Protein AF-H9FFD6-F1 (afdb_monomer)

Organism: Macaca mulatta (NCBI:txid9544)

pLDDT: mean 85.92, std 13.51, range [50.41, 98.0]

Radius of gyration: 13.66 Å; Cα contacts (8 Å, |Δi|>4): 46; chains: 1; bounding box: 31×23×32 Å

Structure (mmCIF, N/CA/C/O backbone):
data_AF-H9FFD6-F1
#
_entry.id   AF-H9FFD6-F1
#
loop_
_atom_site.group_PDB
_atom_site.id
_atom_site.type_symbol
_atom_site.label_atom_id
_atom_site.label_alt_id
_atom_site.label_comp_id
_atom_site.label_asym_id
_atom_site.label_entity_id
_atom_site.label_seq_id
_atom_site.pdbx_PDB_ins_code
_atom_site.Cartn_x
_atom_site.Cartn_y
_atom_site.Cartn_z
_atom_site.occupancy
_atom_site.B_iso_or_equiv
_atom_site.auth_seq_id
_atom_site.auth_comp_id
_atom_site.auth_asym_id
_atom_site.auth_atom_id
_atom_site.pdbx_PDB_model_num
ATOM 1 N N . VAL A 1 1 ? -18.215 -1.895 -9.115 1.00 56.78 1 VAL A N 1
ATOM 2 C CA . VAL A 1 1 ? -17.599 -3.222 -9.353 1.00 56.78 1 VAL A CA 1
ATOM 3 C C . VAL A 1 1 ? -16.794 -3.213 -10.644 1.00 56.78 1 VAL A C 1
ATOM 5 O O . VAL A 1 1 ? -15.620 -3.534 -10.576 1.00 56.78 1 VAL A O 1
ATOM 8 N N . GLU A 1 2 ? -17.348 -2.738 -11.766 1.00 54.19 2 GLU A N 1
ATOM 9 C CA . GLU A 1 2 ? -16.615 -2.625 -13.044 1.00 54.19 2 GLU A CA 1
ATOM 10 C C . GLU A 1 2 ? -15.337 -1.789 -12.951 1.00 54.19 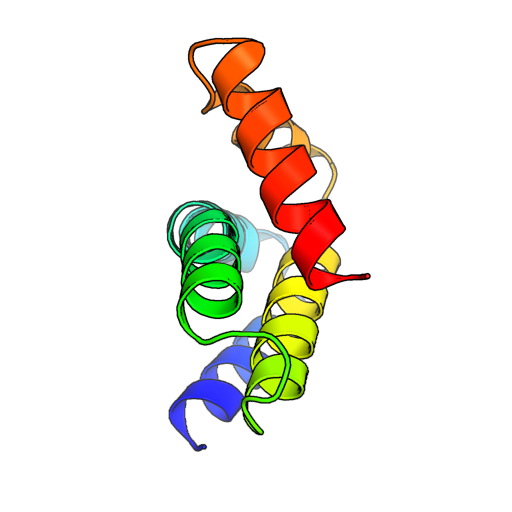2 GLU A C 1
ATOM 12 O O . GLU A 1 2 ? -14.286 -2.280 -13.326 1.00 54.19 2 GLU A O 1
ATOM 17 N N . LEU A 1 3 ? -15.382 -0.597 -12.343 1.00 52.09 3 LEU A N 1
ATOM 18 C CA . LEU A 1 3 ? -14.189 0.249 -12.207 1.00 52.09 3 LEU A CA 1
ATOM 19 C C . LEU A 1 3 ? -13.051 -0.443 -11.434 1.00 52.09 3 LEU A C 1
ATOM 21 O O . LEU A 1 3 ? -11.894 -0.339 -11.817 1.00 52.09 3 LEU A O 1
ATOM 25 N N . LEU A 1 4 ? -13.380 -1.182 -10.368 1.00 50.41 4 LEU A N 1
ATOM 26 C CA . LEU A 1 4 ? -12.391 -1.906 -9.565 1.00 50.41 4 LEU A CA 1
ATOM 27 C C . LEU A 1 4 ? -11.828 -3.115 -10.329 1.00 50.41 4 LEU A C 1
ATOM 29 O O . LEU A 1 4 ? -10.633 -3.365 -10.248 1.00 50.41 4 LEU A O 1
ATOM 33 N N . ASN A 1 5 ? -12.658 -3.823 -11.103 1.00 55.38 5 ASN A N 1
ATOM 34 C CA . ASN A 1 5 ? -12.202 -4.908 -11.978 1.00 55.38 5 ASN A CA 1
ATOM 35 C C . ASN A 1 5 ? -11.312 -4.391 -13.109 1.00 55.38 5 ASN A C 1
ATOM 37 O O . ASN A 1 5 ? -10.261 -4.968 -13.348 1.00 55.38 5 ASN A O 1
ATOM 41 N N . SER A 1 6 ? -11.680 -3.280 -13.749 1.00 62.62 6 SER A N 1
ATOM 42 C CA . SER A 1 6 ? -10.856 -2.646 -14.781 1.00 62.62 6 SER A CA 1
ATOM 43 C C . SER A 1 6 ? -9.519 -2.162 -14.219 1.00 62.62 6 SER A C 1
ATOM 45 O O . SER A 1 6 ? -8.496 -2.291 -14.881 1.00 62.62 6 SER A O 1
ATOM 47 N N . ILE A 1 7 ? -9.504 -1.661 -12.978 1.00 65.75 7 ILE A N 1
ATOM 48 C CA . ILE A 1 7 ? -8.263 -1.330 -12.272 1.00 65.75 7 ILE A CA 1
ATOM 49 C C . ILE A 1 7 ? -7.444 -2.609 -12.033 1.00 65.75 7 ILE A C 1
ATOM 51 O O . ILE A 1 7 ? -6.298 -2.662 -12.454 1.00 65.75 7 ILE A O 1
ATOM 55 N N . LEU A 1 8 ? -8.016 -3.667 -11.448 1.00 66.31 8 LEU A N 1
ATOM 56 C CA . LEU A 1 8 ? -7.307 -4.932 -11.182 1.00 66.31 8 LEU A CA 1
ATOM 57 C C . LEU A 1 8 ? -6.768 -5.621 -12.450 1.00 66.31 8 LEU A C 1
ATOM 59 O O . LEU A 1 8 ? -5.707 -6.238 -12.404 1.00 66.31 8 LEU A O 1
ATOM 63 N N . GLU A 1 9 ? -7.464 -5.497 -13.578 1.00 70.94 9 GLU A N 1
ATOM 64 C CA . GLU A 1 9 ? -7.066 -6.081 -14.860 1.00 70.94 9 GLU A CA 1
ATOM 65 C C . GLU A 1 9 ? -5.862 -5.343 -15.470 1.00 70.94 9 GLU A C 1
ATOM 67 O O . GLU A 1 9 ? -4.880 -5.981 -15.853 1.00 70.94 9 GLU A O 1
ATOM 72 N N . VAL A 1 10 ? -5.863 -4.004 -15.448 1.00 64.56 10 VAL A N 1
ATOM 73 C CA . VAL A 1 10 ? -4.717 -3.171 -15.870 1.00 64.56 10 VAL A CA 1
ATOM 74 C C . VAL A 1 10 ? -3.494 -3.415 -14.986 1.00 64.56 10 VAL A C 1
ATOM 76 O O . VAL A 1 10 ? -2.371 -3.517 -15.475 1.00 64.56 10 VAL A O 1
ATOM 79 N N . LEU A 1 11 ? -3.726 -3.571 -13.686 1.00 55.84 11 LEU A N 1
ATOM 80 C CA . LEU A 1 11 ? -2.715 -3.884 -12.682 1.00 55.84 11 LEU A CA 1
ATOM 81 C C . LEU A 1 11 ? -2.099 -5.295 -12.849 1.00 55.84 11 LEU A C 1
ATOM 83 O O . LEU A 1 11 ? -1.004 -5.568 -12.362 1.00 55.84 11 LEU A O 1
ATOM 87 N N . SER A 1 12 ? -2.780 -6.205 -13.553 1.00 70.19 12 SER A N 1
ATOM 88 C CA . SER A 1 12 ? -2.295 -7.571 -13.800 1.00 70.19 12 SER A CA 1
ATOM 89 C C . SER A 1 12 ? -1.404 -7.711 -15.046 1.00 70.19 12 SER A C 1
ATOM 91 O O . SER A 1 12 ? -0.777 -8.755 -15.239 1.00 70.19 12 SER A O 1
ATOM 93 N N . TYR A 1 13 ? -1.326 -6.678 -15.895 1.00 65.56 13 TYR A N 1
ATOM 94 C CA . TYR A 1 13 ? -0.643 -6.746 -17.189 1.00 65.56 13 TYR A CA 1
ATOM 95 C C . TYR A 1 13 ? 0.872 -6.488 -17.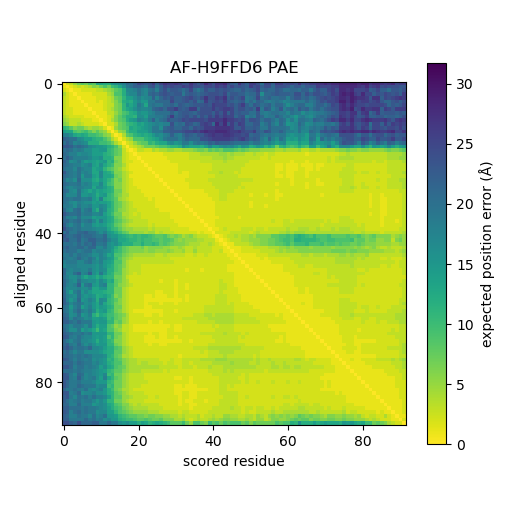061 1.00 65.56 13 TYR A C 1
ATOM 97 O O . TYR A 1 13 ? 1.316 -5.396 -16.703 1.00 65.56 13 TYR A O 1
ATOM 105 N N . GLN A 1 14 ? 1.685 -7.505 -17.365 1.00 55.56 14 GLN A N 1
ATOM 106 C CA . GLN A 1 14 ? 3.148 -7.492 -17.218 1.00 55.56 14 GLN A CA 1
ATOM 107 C C . GLN A 1 14 ? 3.872 -6.912 -18.446 1.00 55.56 14 GLN A C 1
ATOM 109 O O . GLN A 1 14 ? 4.579 -7.626 -19.154 1.00 55.56 14 GLN A O 1
ATOM 114 N N . ASP A 1 15 ? 3.759 -5.603 -18.662 1.00 57.41 15 ASP A N 1
ATOM 115 C CA . ASP A 1 15 ? 4.802 -4.855 -19.376 1.00 57.41 15 ASP A CA 1
ATOM 116 C C . ASP A 1 15 ? 5.362 -3.769 -18.449 1.00 57.41 15 ASP A C 1
ATOM 118 O O . ASP A 1 15 ? 4.857 -2.650 -18.353 1.00 57.41 15 ASP A O 1
ATOM 122 N N . VAL A 1 16 ? 6.379 -4.171 -17.684 1.00 56.16 16 VAL A N 1
ATOM 123 C CA . VAL A 1 16 ? 6.896 -3.472 -16.495 1.00 56.16 16 VAL A CA 1
ATOM 124 C C . VAL A 1 16 ? 7.379 -2.050 -16.815 1.00 56.16 16 VAL A C 1
ATOM 126 O O . VAL A 1 16 ? 7.310 -1.170 -15.959 1.00 56.16 16 VAL A O 1
ATOM 129 N N . ALA A 1 17 ? 7.821 -1.791 -18.051 1.00 61.44 17 ALA A N 1
ATOM 130 C CA . ALA A 1 17 ? 8.249 -0.459 -18.479 1.00 61.44 17 ALA A CA 1
ATOM 131 C C . ALA A 1 17 ? 7.068 0.501 -18.710 1.00 61.44 17 ALA A C 1
ATOM 133 O O . ALA A 1 17 ? 7.167 1.681 -18.376 1.00 61.44 17 ALA A O 1
ATOM 134 N N . PHE A 1 18 ? 5.943 0.012 -19.243 1.00 68.12 18 PHE A N 1
ATOM 135 C CA . PHE A 1 18 ? 4.758 0.840 -19.498 1.00 68.12 18 PHE A CA 1
ATOM 136 C C . PHE A 1 18 ? 3.891 1.032 -18.253 1.00 68.12 18 PHE A C 1
ATOM 138 O O . PHE A 1 18 ? 3.171 2.027 -18.155 1.00 68.12 18 PHE A O 1
ATOM 145 N N . THR A 1 19 ? 3.946 0.108 -17.292 1.00 82.38 19 THR A N 1
ATOM 146 C CA . THR A 1 19 ? 3.131 0.195 -16.074 1.00 82.38 19 THR A CA 1
ATOM 147 C C . THR A 1 19 ? 3.819 0.924 -14.926 1.00 82.38 19 THR A C 1
ATOM 149 O O . THR A 1 19 ? 3.109 1.410 -14.052 1.00 82.38 19 THR A O 1
ATOM 152 N N . TYR A 1 20 ? 5.147 1.103 -14.946 1.00 87.75 20 TYR A N 1
ATOM 153 C CA . TYR A 1 20 ? 5.888 1.810 -13.889 1.00 87.75 20 TYR A CA 1
ATOM 154 C C . TYR A 1 20 ? 5.279 3.187 -13.555 1.00 87.75 20 TYR A C 1
ATOM 156 O O . TYR A 1 20 ? 4.908 3.455 -12.415 1.00 87.75 20 TYR A O 1
ATOM 164 N N . HIS A 1 21 ? 5.094 4.065 -14.549 1.00 87.69 21 HIS A N 1
ATOM 165 C CA . HIS A 1 21 ? 4.536 5.402 -14.294 1.00 87.69 21 HIS A CA 1
ATOM 166 C C . HIS A 1 21 ? 3.091 5.360 -13.791 1.00 87.69 21 HIS A C 1
ATOM 168 O O . HIS A 1 21 ? 2.737 6.127 -12.898 1.00 87.69 21 HIS A O 1
ATOM 174 N N . HIS A 1 22 ? 2.279 4.437 -14.306 1.00 88.62 22 HIS A N 1
ATOM 175 C CA . HIS A 1 22 ? 0.907 4.264 -13.838 1.00 88.62 22 HIS A CA 1
ATOM 176 C C . HIS A 1 22 ? 0.864 3.765 -12.390 1.00 88.62 22 HIS A C 1
ATOM 178 O O . HIS A 1 22 ? 0.117 4.307 -11.581 1.00 88.62 22 HIS A O 1
ATOM 184 N N . ILE A 1 23 ? 1.693 2.780 -12.031 1.00 90.62 23 ILE A N 1
ATOM 185 C CA . ILE A 1 23 ? 1.807 2.277 -10.656 1.00 90.62 23 ILE A CA 1
ATOM 186 C C . ILE A 1 23 ? 2.250 3.409 -9.729 1.00 90.62 23 ILE A C 1
ATOM 188 O O . ILE A 1 23 ? 1.647 3.590 -8.672 1.00 90.62 23 ILE A O 1
ATOM 192 N N . GLN A 1 24 ? 3.240 4.208 -10.145 1.00 93.38 24 GLN A N 1
ATOM 193 C CA . GL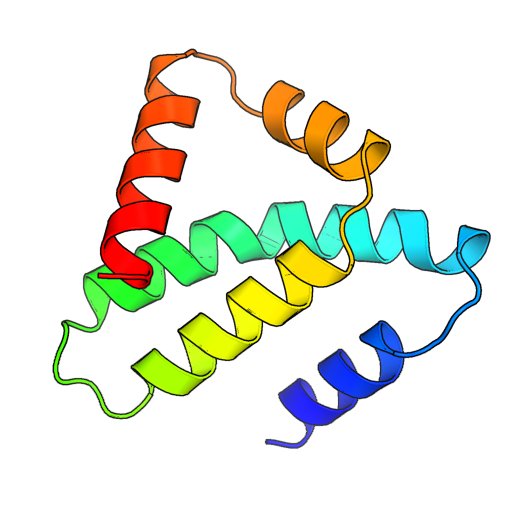N A 1 24 ? 3.706 5.370 -9.392 1.00 93.38 24 GLN A CA 1
ATOM 194 C C . GLN A 1 24 ? 2.582 6.387 -9.137 1.00 93.38 24 GLN A C 1
ATOM 196 O O . GLN A 1 24 ? 2.406 6.838 -8.006 1.00 93.38 24 GLN A O 1
ATOM 201 N N . GLU A 1 25 ? 1.795 6.731 -10.154 1.00 90.75 25 GLU A N 1
ATOM 202 C CA . GLU A 1 25 ? 0.662 7.649 -10.005 1.00 90.75 25 GLU A CA 1
ATOM 203 C C . GLU A 1 25 ? -0.417 7.074 -9.074 1.00 90.75 25 GLU A C 1
ATOM 205 O O . GLU A 1 25 ? -0.874 7.750 -8.148 1.00 90.75 25 GLU A O 1
ATOM 210 N N . ILE A 1 26 ? -0.769 5.800 -9.261 1.00 90.44 26 ILE A N 1
ATOM 211 C CA . ILE A 1 26 ? -1.772 5.098 -8.456 1.00 90.44 26 ILE A CA 1
ATOM 212 C C . ILE A 1 26 ? -1.360 5.058 -6.984 1.00 90.44 26 ILE A C 1
ATOM 214 O O . ILE A 1 26 ? -2.170 5.398 -6.119 1.00 90.44 26 ILE A O 1
ATOM 218 N N . MET A 1 27 ? -0.114 4.688 -6.673 1.00 94.81 27 MET A N 1
ATOM 219 C CA . MET A 1 27 ? 0.335 4.620 -5.281 1.00 94.81 27 MET A CA 1
ATOM 220 C C . MET A 1 27 ? 0.332 5.997 -4.605 1.00 94.81 27 MET A C 1
ATOM 222 O O . MET A 1 27 ? -0.080 6.104 -3.448 1.00 94.81 27 MET A O 1
ATOM 226 N N . VAL A 1 28 ? 0.712 7.056 -5.335 1.00 92.75 28 VAL A N 1
ATOM 227 C CA . VAL A 1 28 ? 0.761 8.425 -4.808 1.00 92.75 28 VAL A CA 1
ATOM 228 C C . VAL A 1 28 ? -0.630 8.917 -4.444 1.00 92.75 28 VAL A C 1
ATOM 230 O O . VAL A 1 28 ? -0.823 9.486 -3.370 1.00 92.75 28 VAL A O 1
ATOM 233 N N . GLN A 1 29 ? -1.608 8.654 -5.309 1.00 90.62 29 GLN A N 1
ATOM 234 C CA . GLN A 1 29 ? -2.978 9.113 -5.108 1.00 90.62 29 GLN A CA 1
ATOM 235 C C . GLN A 1 29 ? -3.747 8.265 -4.090 1.00 90.62 29 GLN A C 1
ATOM 237 O O . GLN A 1 29 ? -4.563 8.790 -3.326 1.00 90.62 29 GLN A O 1
ATOM 242 N N . LEU A 1 30 ? -3.528 6.946 -4.078 1.00 93.31 30 LEU A N 1
ATOM 243 C CA . LEU A 1 30 ? -4.453 6.031 -3.413 1.00 93.31 30 LEU A CA 1
ATOM 244 C C . LEU A 1 30 ? -3.979 5.503 -2.062 1.00 93.31 30 LEU A C 1
ATOM 246 O O . LEU A 1 30 ? -4.834 5.356 -1.193 1.00 93.31 30 LEU A O 1
ATOM 250 N N . LEU A 1 31 ? -2.683 5.254 -1.825 1.00 94.81 31 LEU A N 1
ATOM 251 C CA . LEU A 1 31 ? -2.246 4.561 -0.597 1.00 94.81 31 LEU A CA 1
ATOM 252 C C . LEU A 1 31 ? -2.721 5.278 0.677 1.00 94.81 31 LEU A C 1
ATOM 254 O O . LEU A 1 31 ? -3.396 4.692 1.526 1.00 94.81 31 LEU A O 1
ATOM 258 N N . ARG A 1 32 ? -2.439 6.581 0.798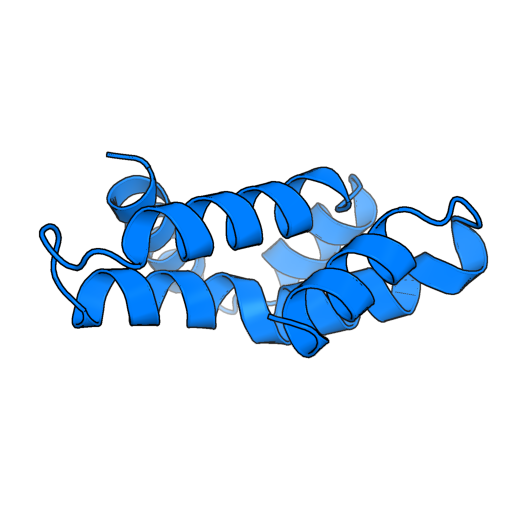 1.00 95.25 32 ARG A N 1
ATOM 259 C CA . ARG A 1 32 ? -2.861 7.353 1.976 1.00 95.25 32 ARG A CA 1
ATOM 260 C C . ARG A 1 32 ? -4.371 7.610 2.010 1.00 95.25 32 ARG A C 1
ATOM 262 O O . ARG A 1 32 ? -4.975 7.637 3.083 1.00 95.25 32 ARG A O 1
ATOM 269 N N . THR A 1 33 ? -4.996 7.755 0.846 1.00 94.31 33 THR A N 1
ATOM 270 C CA . THR A 1 33 ? -6.446 7.959 0.717 1.00 94.31 33 THR A CA 1
ATOM 271 C C . THR A 1 33 ? -7.228 6.737 1.199 1.00 94.31 33 THR A C 1
ATOM 273 O O . THR A 1 33 ? -8.192 6.879 1.953 1.00 94.31 33 THR A O 1
ATOM 276 N N . VAL A 1 34 ? -6.793 5.533 0.823 1.00 92.94 34 VAL A N 1
ATOM 277 C CA . VAL A 1 34 ? -7.394 4.261 1.246 1.00 92.94 34 VAL A CA 1
ATOM 278 C C . VAL A 1 34 ? -7.292 4.104 2.760 1.00 92.94 34 VAL A C 1
ATOM 280 O O . VAL A 1 34 ? -8.311 3.883 3.416 1.00 92.94 34 VAL A O 1
ATOM 283 N N . ASN A 1 35 ? -6.104 4.324 3.325 1.00 93.44 35 ASN A N 1
ATOM 284 C CA . ASN A 1 35 ? -5.876 4.286 4.768 1.00 93.44 35 ASN A CA 1
ATOM 285 C C . ASN A 1 35 ? -6.841 5.191 5.546 1.00 93.44 35 ASN A C 1
ATOM 287 O O . ASN A 1 35 ? -7.557 4.739 6.442 1.00 93.44 35 ASN A O 1
ATOM 291 N N . ARG A 1 36 ? -6.906 6.474 5.176 1.00 93.75 36 ARG A N 1
ATOM 292 C CA . ARG A 1 36 ? -7.773 7.450 5.851 1.00 93.75 36 ARG A CA 1
ATOM 293 C C . ARG A 1 36 ? -9.255 7.132 5.677 1.00 93.75 36 ARG A C 1
ATOM 295 O O . ARG A 1 36 ? -10.035 7.346 6.605 1.00 93.75 36 ARG A O 1
ATOM 302 N N . THR A 1 37 ? -9.640 6.587 4.524 1.00 92.19 37 THR A N 1
ATOM 303 C CA . THR A 1 37 ? -11.020 6.165 4.254 1.00 92.19 37 THR A CA 1
ATOM 304 C C . THR A 1 37 ? -11.434 5.027 5.185 1.00 92.19 37 THR A C 1
ATOM 306 O O . THR A 1 37 ? -12.475 5.127 5.829 1.00 92.19 37 THR A O 1
ATOM 309 N N . VAL A 1 38 ? -10.598 3.995 5.335 1.00 90.88 38 VAL A N 1
ATOM 310 C CA . VAL A 1 38 ? -10.852 2.866 6.250 1.00 90.88 38 VAL A CA 1
ATOM 311 C C . VAL A 1 38 ? -10.952 3.333 7.702 1.00 90.88 38 VAL A C 1
ATOM 313 O O . VAL A 1 38 ? -11.884 2.949 8.407 1.00 90.88 38 VAL A O 1
ATOM 316 N N . ILE A 1 39 ? -10.039 4.207 8.139 1.00 91.38 39 ILE A N 1
ATOM 317 C CA . ILE A 1 39 ? -10.066 4.786 9.491 1.00 91.38 39 ILE A CA 1
ATOM 318 C C . ILE A 1 39 ? -11.371 5.557 9.731 1.00 91.38 39 ILE A C 1
ATOM 320 O O . ILE A 1 39 ? -11.9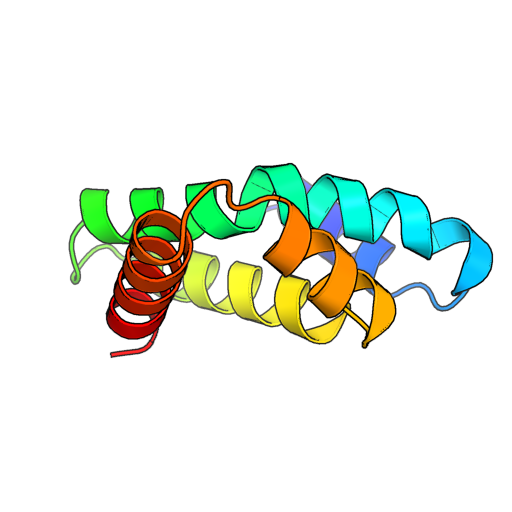75 5.425 10.793 1.00 91.38 39 ILE A O 1
ATOM 324 N N . THR A 1 40 ? -11.826 6.325 8.738 1.00 91.50 40 THR A N 1
ATOM 325 C CA . THR A 1 40 ? -13.047 7.139 8.841 1.00 91.50 40 THR A CA 1
ATOM 326 C C . THR A 1 40 ? -14.322 6.295 8.816 1.00 91.50 40 THR A C 1
ATOM 328 O O . THR A 1 40 ? -15.268 6.604 9.535 1.00 91.50 40 THR A O 1
ATOM 331 N N . MET A 1 41 ? -14.367 5.229 8.009 1.00 89.69 41 MET A N 1
ATOM 332 C CA . MET A 1 41 ? -15.541 4.352 7.892 1.00 89.69 41 MET A CA 1
ATOM 333 C C . MET A 1 41 ? -15.856 3.584 9.184 1.00 89.69 41 MET A C 1
ATOM 335 O O . MET A 1 41 ? -17.015 3.247 9.416 1.00 89.69 41 MET A O 1
ATOM 339 N N . GLY A 1 42 ? -14.853 3.331 10.031 1.00 83.38 42 GLY A N 1
ATOM 340 C CA . GLY A 1 42 ? -15.009 2.558 11.263 1.00 83.38 42 GLY A CA 1
ATOM 341 C C . GLY A 1 42 ? -15.044 1.044 11.018 1.00 83.38 42 GLY A C 1
ATOM 342 O O . GLY A 1 42 ? -15.498 0.573 9.980 1.00 83.38 42 GLY A O 1
ATOM 343 N N . ARG A 1 43 ? -14.542 0.272 11.992 1.00 80.50 43 ARG A N 1
ATOM 344 C CA . ARG A 1 43 ? -14.108 -1.134 11.830 1.00 80.50 43 ARG A CA 1
ATOM 345 C C . ARG A 1 43 ? -15.183 -2.143 11.419 1.00 80.50 43 ARG A C 1
ATOM 347 O O . ARG A 1 43 ? -14.842 -3.172 10.848 1.00 80.50 43 ARG A O 1
ATOM 354 N N . ASP A 1 44 ? -16.450 -1.843 11.667 1.00 85.50 44 ASP A N 1
ATOM 355 C CA . ASP A 1 44 ? -17.558 -2.759 11.375 1.00 85.50 44 ASP A CA 1
ATOM 356 C C . ASP A 1 44 ? -18.164 -2.535 9.979 1.00 85.50 44 ASP A C 1
ATOM 358 O O . ASP A 1 44 ? -19.125 -3.201 9.587 1.00 85.50 44 ASP A O 1
ATOM 362 N N . HIS A 1 45 ? -17.618 -1.590 9.206 1.00 91.25 45 HIS A N 1
ATOM 363 C CA . HIS A 1 45 ? -18.126 -1.291 7.878 1.00 91.25 45 HIS A CA 1
ATOM 364 C C . HIS A 1 45 ? -17.836 -2.443 6.904 1.00 91.25 45 HIS A C 1
ATOM 366 O O . HIS A 1 45 ? -16.688 -2.828 6.675 1.00 91.25 45 HIS A O 1
ATOM 372 N N . THR A 1 46 ? -18.881 -2.950 6.247 1.00 90.50 46 THR A N 1
ATOM 373 C CA . THR A 1 46 ? -18.833 -4.151 5.387 1.00 90.50 46 THR A CA 1
ATOM 374 C C . THR A 1 46 ? -17.870 -4.051 4.201 1.00 90.50 46 THR A C 1
ATOM 376 O O . THR A 1 46 ? -17.489 -5.066 3.626 1.00 90.50 46 THR A O 1
ATOM 379 N N . LEU A 1 47 ? -17.467 -2.834 3.827 1.00 89.19 47 LEU A N 1
ATOM 380 C CA . LEU A 1 47 ? -16.537 -2.580 2.724 1.00 89.19 47 LEU A CA 1
ATOM 381 C C . LEU A 1 47 ? -15.056 -2.600 3.123 1.00 89.19 47 LEU A C 1
ATOM 383 O O . LEU A 1 47 ? -14.219 -2.528 2.227 1.00 89.19 47 LEU A O 1
ATOM 387 N N . ILE A 1 48 ? -14.704 -2.699 4.411 1.00 89.75 48 ILE A N 1
ATOM 388 C CA . ILE A 1 48 ? -13.297 -2.632 4.847 1.00 89.75 48 ILE A CA 1
ATOM 389 C C . ILE A 1 48 ? -12.438 -3.684 4.153 1.00 89.75 48 ILE A C 1
ATOM 391 O O . ILE A 1 48 ? -11.362 -3.359 3.659 1.00 89.75 48 ILE A O 1
ATOM 395 N N . SER A 1 49 ? -12.931 -4.917 4.038 1.00 89.00 49 SER A N 1
ATOM 396 C CA . SER A 1 49 ? -12.206 -5.998 3.367 1.00 89.00 49 SER A CA 1
ATOM 397 C C . SER A 1 49 ? -11.869 -5.670 1.907 1.00 89.00 49 SER A C 1
ATOM 399 O O . SER A 1 49 ? -10.794 -6.034 1.434 1.00 89.00 49 SER A O 1
ATOM 401 N N . HIS A 1 50 ? -12.728 -4.925 1.202 1.00 90.12 50 HIS A N 1
ATOM 402 C CA . HIS A 1 50 ? -12.450 -4.469 -0.162 1.00 90.12 50 HIS A CA 1
ATOM 403 C C . HIS A 1 50 ? -11.334 -3.419 -0.207 1.00 90.12 50 HIS A C 1
ATOM 405 O O . HIS A 1 50 ? -10.503 -3.452 -1.112 1.00 90.12 50 HIS A O 1
ATOM 411 N N . PHE A 1 51 ? -11.281 -2.503 0.764 1.00 90.94 51 PHE A N 1
ATOM 412 C CA . PHE A 1 51 ? -10.205 -1.511 0.851 1.00 90.94 51 PHE A CA 1
ATOM 413 C C . PHE A 1 51 ? -8.869 -2.141 1.244 1.00 90.94 51 PHE A C 1
ATOM 415 O O . PHE A 1 51 ? -7.846 -1.779 0.669 1.00 90.94 51 PHE A O 1
ATOM 422 N N . VAL A 1 52 ? -8.884 -3.120 2.153 1.00 90.38 52 VAL A N 1
ATOM 423 C CA . VAL A 1 52 ? -7.695 -3.912 2.498 1.00 90.38 52 VAL A CA 1
ATOM 424 C C . VAL A 1 52 ? -7.169 -4.6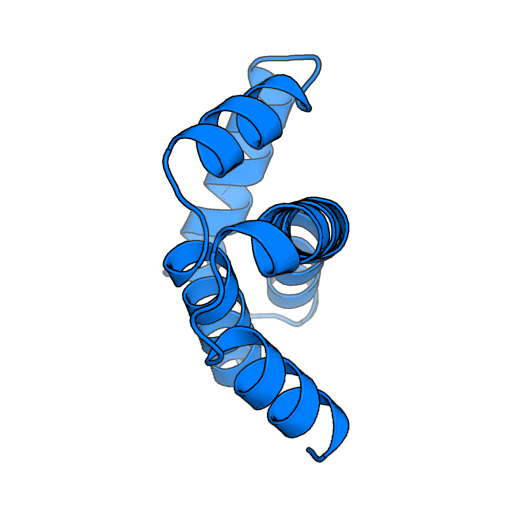29 1.254 1.00 90.38 52 VAL A C 1
ATOM 426 O O . VAL A 1 52 ? -5.999 -4.480 0.916 1.00 90.38 52 VAL A O 1
ATOM 429 N N . ALA A 1 53 ? -8.039 -5.322 0.509 1.00 89.56 53 ALA A N 1
ATOM 430 C CA . ALA A 1 53 ? -7.658 -5.985 -0.738 1.00 89.56 53 ALA A CA 1
ATOM 431 C C . ALA A 1 53 ? -7.106 -4.999 -1.784 1.00 89.56 53 ALA A C 1
ATOM 433 O O . ALA A 1 53 ? -6.113 -5.298 -2.444 1.00 89.56 53 ALA A O 1
ATOM 434 N N . CYS A 1 54 ? -7.709 -3.811 -1.903 1.00 90.44 54 CYS A N 1
ATOM 435 C CA . CYS A 1 54 ? -7.230 -2.746 -2.783 1.00 90.44 54 CYS A CA 1
ATOM 436 C C . CYS A 1 54 ? -5.820 -2.279 -2.393 1.00 90.44 54 CYS A C 1
ATOM 438 O O . CYS A 1 54 ? -4.931 -2.242 -3.242 1.00 90.44 54 CYS A O 1
ATOM 440 N N . MET A 1 55 ? -5.580 -1.998 -1.107 1.00 92.88 55 MET A N 1
ATOM 441 C CA . MET A 1 55 ? -4.248 -1.618 -0.637 1.00 92.88 55 MET A CA 1
ATOM 442 C C . MET A 1 55 ? -3.228 -2.726 -0.902 1.00 92.88 55 MET A C 1
ATOM 444 O O . MET A 1 55 ? -2.149 -2.453 -1.423 1.00 92.88 55 MET A O 1
ATOM 448 N N . THR A 1 56 ? -3.567 -3.977 -0.579 1.00 91.31 56 THR A N 1
ATOM 449 C CA . THR A 1 56 ? -2.694 -5.126 -0.838 1.00 91.31 56 THR A CA 1
ATOM 450 C C . THR A 1 56 ? -2.359 -5.243 -2.323 1.00 91.31 56 THR A C 1
ATOM 452 O O . THR A 1 56 ? -1.201 -5.474 -2.659 1.00 91.31 56 THR A O 1
ATOM 455 N N . ALA A 1 57 ? -3.327 -5.029 -3.217 1.00 89.88 57 ALA A N 1
ATOM 456 C CA . ALA A 1 57 ? -3.097 -5.065 -4.658 1.00 89.88 57 ALA A CA 1
ATOM 457 C C . ALA A 1 57 ? -2.150 -3.950 -5.134 1.00 89.88 57 ALA A C 1
ATOM 459 O O . ALA A 1 57 ? -1.287 -4.217 -5.971 1.00 89.88 57 ALA A O 1
ATOM 460 N N . ILE A 1 58 ? -2.272 -2.729 -4.599 1.00 90.50 58 ILE A N 1
ATOM 461 C CA . ILE A 1 58 ? -1.362 -1.616 -4.923 1.00 90.50 58 ILE A CA 1
ATOM 462 C C . ILE A 1 58 ? 0.056 -1.945 -4.443 1.00 90.50 58 ILE A C 1
ATOM 464 O O . ILE A 1 58 ? 0.998 -1.901 -5.231 1.00 90.50 58 ILE A O 1
ATOM 468 N N . LEU A 1 59 ? 0.202 -2.343 -3.176 1.00 93.56 59 LEU A N 1
ATOM 469 C CA . LEU A 1 59 ? 1.500 -2.680 -2.583 1.00 93.56 59 LEU A CA 1
ATOM 470 C C . LEU A 1 59 ? 2.187 -3.843 -3.318 1.00 93.56 59 LEU A C 1
ATOM 472 O O . LEU A 1 59 ? 3.397 -3.809 -3.522 1.00 93.56 59 LEU A O 1
ATOM 476 N N . ASN A 1 60 ? 1.428 -4.844 -3.772 1.00 93.81 60 ASN A N 1
ATOM 477 C CA . ASN A 1 60 ? 1.971 -6.003 -4.488 1.00 93.81 60 ASN A CA 1
ATOM 478 C C . ASN A 1 60 ? 2.536 -5.667 -5.881 1.00 93.81 60 ASN A C 1
ATOM 480 O O . ASN A 1 60 ? 3.302 -6.448 -6.436 1.00 93.81 60 ASN A O 1
ATOM 484 N N . GLN A 1 61 ? 2.156 -4.530 -6.461 1.00 90.62 61 GLN A N 1
ATOM 485 C CA . GLN A 1 61 ? 2.679 -4.081 -7.755 1.00 90.62 61 GLN A CA 1
ATOM 486 C C . GLN A 1 61 ? 3.826 -3.088 -7.636 1.00 90.62 61 GLN A C 1
ATOM 488 O O . GLN A 1 61 ? 4.535 -2.830 -8.609 1.00 90.62 61 GLN A O 1
ATOM 493 N N . MET A 1 62 ? 4.018 -2.517 -6.451 1.00 94.25 62 MET A 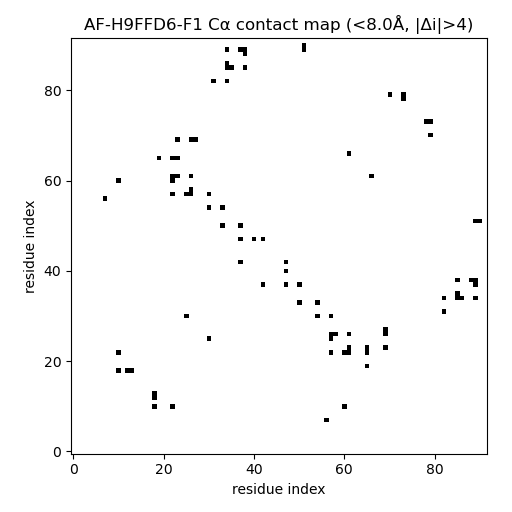N 1
ATOM 494 C CA . MET A 1 62 ? 5.164 -1.668 -6.192 1.00 94.25 62 MET A CA 1
ATOM 495 C C . MET A 1 62 ? 6.436 -2.516 -6.172 1.00 94.25 62 MET A C 1
ATOM 497 O O . MET A 1 62 ? 6.499 -3.576 -5.556 1.00 94.25 62 MET A O 1
ATOM 501 N N . GLY A 1 63 ? 7.462 -2.012 -6.849 1.00 94.25 63 GLY A N 1
ATOM 502 C CA . GLY A 1 63 ? 8.816 -2.553 -6.805 1.00 94.25 63 GLY A CA 1
ATOM 503 C C . GLY A 1 63 ? 9.702 -1.622 -5.988 1.00 94.25 63 GLY A C 1
ATOM 504 O O . GLY A 1 63 ? 9.263 -0.536 -5.605 1.00 94.25 63 GLY A O 1
ATOM 505 N N . ASP A 1 64 ? 10.955 -2.003 -5.761 1.00 95.50 64 ASP A N 1
ATOM 506 C CA . ASP A 1 64 ? 11.875 -1.257 -4.889 1.00 95.50 64 ASP A CA 1
ATOM 507 C C . ASP A 1 64 ? 11.975 0.231 -5.254 1.00 95.50 64 ASP A C 1
ATOM 509 O O . ASP A 1 64 ? 11.896 1.089 -4.382 1.00 95.50 64 ASP A O 1
ATOM 513 N N . GLN A 1 65 ? 12.038 0.551 -6.550 1.00 95.56 65 GLN A N 1
ATOM 514 C CA . GLN A 1 65 ? 12.072 1.937 -7.032 1.00 95.56 65 GLN A CA 1
ATOM 515 C C . GLN A 1 65 ? 10.796 2.724 -6.698 1.00 95.56 65 GLN A C 1
ATOM 517 O O . GLN A 1 65 ? 10.881 3.897 -6.339 1.00 95.56 65 GLN A O 1
ATOM 522 N N . HIS A 1 66 ? 9.625 2.082 -6.752 1.00 96.56 66 HIS A N 1
ATOM 523 C CA . HIS A 1 66 ? 8.363 2.694 -6.336 1.00 96.56 66 HIS A CA 1
ATOM 524 C C . HIS A 1 66 ? 8.358 2.959 -4.826 1.00 96.56 66 HIS A C 1
ATOM 526 O O . HIS A 1 66 ? 7.969 4.041 -4.399 1.00 96.56 66 HIS A O 1
ATOM 532 N N . TYR A 1 67 ? 8.834 2.014 -4.009 1.00 96.44 67 TYR A N 1
ATOM 533 C CA . TYR A 1 67 ? 8.945 2.217 -2.562 1.00 96.44 67 TYR A CA 1
ATOM 534 C C . TYR A 1 67 ? 9.917 3.345 -2.213 1.00 96.44 67 TYR A C 1
ATOM 536 O O . TYR A 1 67 ? 9.562 4.215 -1.418 1.00 96.44 67 TYR A O 1
ATOM 544 N N . SER A 1 68 ? 11.106 3.366 -2.826 1.00 96.94 68 SER A N 1
ATOM 545 C CA . SER A 1 68 ? 12.083 4.443 -2.640 1.00 96.94 68 SER A CA 1
ATOM 546 C C . SER A 1 68 ? 11.482 5.799 -2.996 1.00 96.94 68 SER A C 1
ATOM 548 O O . SER A 1 68 ? 11.476 6.693 -2.154 1.00 96.94 68 SER A O 1
ATOM 550 N N . PHE A 1 69 ? 10.882 5.920 -4.185 1.00 96.75 69 PHE A N 1
ATOM 551 C CA . PHE A 1 69 ? 10.222 7.151 -4.613 1.00 96.75 69 PHE A CA 1
ATOM 552 C C . PHE A 1 69 ? 9.117 7.573 -3.638 1.00 96.75 69 PHE A C 1
ATOM 554 O O . PHE A 1 69 ? 9.046 8.734 -3.250 1.00 96.75 69 PHE A O 1
ATOM 561 N N . TYR A 1 70 ? 8.251 6.644 -3.218 1.00 96.88 70 TYR A N 1
ATOM 562 C CA . TYR A 1 70 ? 7.123 6.976 -2.350 1.00 96.88 70 TYR A CA 1
ATOM 563 C C . TYR A 1 70 ? 7.577 7.463 -0.973 1.00 96.88 70 TYR A C 1
ATOM 565 O O . TYR A 1 70 ? 7.036 8.441 -0.460 1.00 96.88 70 TYR A O 1
ATOM 573 N N . ILE A 1 71 ? 8.599 6.831 -0.391 1.00 96.75 71 ILE A N 1
ATOM 574 C CA . ILE A 1 71 ? 9.183 7.251 0.891 1.00 96.75 71 ILE A CA 1
ATOM 575 C C . ILE A 1 71 ? 9.762 8.669 0.790 1.00 96.75 71 ILE A C 1
ATOM 577 O O . ILE A 1 71 ? 9.594 9.463 1.714 1.00 96.75 71 ILE A O 1
ATOM 581 N N . GLU A 1 72 ? 10.383 9.016 -0.336 1.00 96.75 72 GLU A N 1
ATOM 582 C CA . GLU A 1 72 ? 10.925 10.358 -0.582 1.00 96.75 72 GLU A CA 1
ATOM 583 C C . GLU A 1 72 ? 9.842 11.440 -0.735 1.00 96.75 72 GLU A C 1
ATOM 585 O O . GLU A 1 72 ? 10.147 12.626 -0.618 1.00 96.75 72 GLU A O 1
ATOM 590 N N . THR A 1 73 ? 8.570 11.070 -0.947 1.00 95.94 73 THR A N 1
ATOM 591 C CA . THR A 1 73 ? 7.470 12.053 -1.006 1.00 95.94 73 THR A CA 1
ATOM 592 C C . THR A 1 73 ? 7.089 12.634 0.359 1.00 95.94 73 THR A C 1
ATOM 594 O O . THR A 1 73 ? 6.457 13.691 0.411 1.00 95.94 73 THR A O 1
ATOM 597 N N . PHE A 1 74 ? 7.467 11.981 1.462 1.00 97.19 74 PHE A N 1
ATOM 598 C CA . PHE A 1 74 ? 7.199 12.472 2.814 1.00 97.19 74 PHE A CA 1
ATOM 599 C C . PHE A 1 74 ? 8.230 13.534 3.203 1.00 97.19 74 PHE A C 1
ATOM 601 O O . PHE A 1 74 ? 9.434 13.283 3.189 1.00 97.19 74 PHE A O 1
ATOM 608 N N . GLN A 1 75 ? 7.770 14.724 3.595 1.00 96.62 75 GLN A N 1
ATOM 609 C CA . GLN A 1 75 ? 8.666 15.846 3.902 1.00 96.62 75 GLN A CA 1
ATOM 610 C C . GLN A 1 75 ? 9.346 15.681 5.260 1.00 96.62 75 GLN A C 1
ATOM 612 O O . GLN A 1 75 ? 10.421 16.232 5.503 1.00 96.62 75 GLN A O 1
ATOM 617 N N . THR A 1 76 ? 8.712 14.933 6.166 1.00 97.81 76 THR A N 1
ATOM 618 C CA . THR A 1 76 ? 9.224 14.689 7.513 1.00 97.81 76 THR A CA 1
ATOM 619 C C . THR A 1 76 ? 9.086 13.224 7.909 1.00 97.81 76 THR A C 1
ATOM 621 O O . THR A 1 76 ? 8.194 12.507 7.453 1.00 97.81 76 THR A O 1
ATOM 624 N N . SER A 1 77 ? 9.935 12.787 8.840 1.00 96.56 77 SER A N 1
ATOM 625 C CA . SER A 1 77 ? 9.826 11.454 9.438 1.00 96.56 77 SER A CA 1
ATOM 626 C C . SER A 1 77 ? 8.497 11.247 10.170 1.00 96.56 77 SER A C 1
ATOM 628 O O . SER A 1 77 ? 7.987 10.131 10.182 1.00 96.56 77 SER A O 1
ATOM 630 N N . SER A 1 78 ? 7.907 12.309 10.733 1.00 98.00 78 SER A N 1
ATOM 631 C CA . SER A 1 78 ? 6.592 12.239 11.379 1.00 98.00 78 SER A CA 1
ATOM 632 C C . SER A 1 78 ? 5.497 11.875 10.380 1.00 98.00 78 SER A C 1
ATOM 634 O O . SER A 1 78 ? 4.695 10.996 10.663 1.00 98.00 78 SER A O 1
ATOM 636 N N . GLU A 1 79 ? 5.486 12.483 9.191 1.00 97.44 79 GLU A N 1
ATOM 63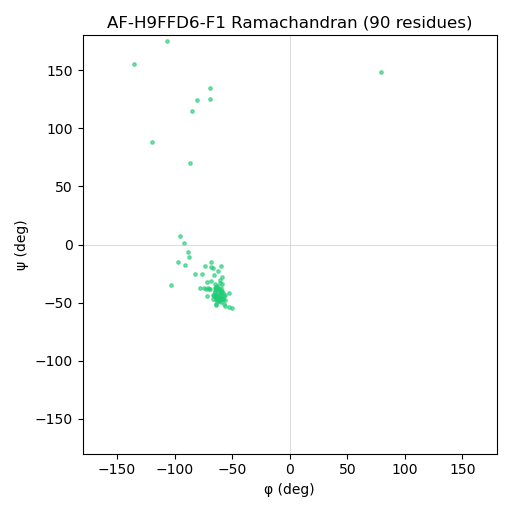7 C CA . GLU A 1 79 ? 4.463 12.193 8.177 1.00 97.44 79 GLU A CA 1
ATOM 638 C C . GLU A 1 79 ? 4.526 10.750 7.671 1.00 97.44 79 GLU A C 1
ATOM 640 O O . GLU A 1 79 ? 3.476 10.151 7.408 1.00 97.44 79 GLU A O 1
ATOM 645 N N . LEU A 1 80 ? 5.744 10.208 7.544 1.00 97.19 80 LEU A N 1
ATOM 646 C CA . LEU A 1 80 ? 5.978 8.809 7.198 1.00 97.19 80 LEU A CA 1
ATOM 647 C C . LEU A 1 80 ? 5.497 7.883 8.319 1.00 97.19 80 LEU A C 1
ATOM 649 O O . LEU A 1 80 ? 4.783 6.919 8.054 1.00 97.19 80 LEU A O 1
ATOM 653 N N . VAL A 1 81 ? 5.849 8.179 9.574 1.00 97.69 81 VAL A N 1
ATOM 654 C CA . VAL A 1 81 ? 5.384 7.405 10.734 1.00 97.69 81 VAL A CA 1
ATOM 655 C C . VAL A 1 81 ? 3.860 7.427 10.825 1.00 97.69 81 VAL A C 1
ATOM 657 O O . VAL A 1 81 ? 3.262 6.371 11.014 1.00 97.69 81 VAL A O 1
ATOM 660 N N . ASP A 1 82 ? 3.221 8.577 10.615 1.00 97.12 82 ASP A N 1
ATOM 661 C CA . ASP A 1 82 ? 1.762 8.690 10.605 1.00 97.12 82 ASP A CA 1
ATOM 662 C C . ASP A 1 82 ? 1.144 7.809 9.517 1.00 97.12 82 ASP A C 1
ATOM 664 O O . ASP A 1 82 ? 0.199 7.071 9.780 1.00 97.12 82 ASP A O 1
ATOM 668 N N . PHE A 1 83 ? 1.701 7.823 8.303 1.00 96.62 83 PHE A N 1
ATOM 669 C CA . PHE A 1 83 ? 1.244 6.945 7.225 1.00 96.62 83 PHE A CA 1
ATOM 670 C C . PHE A 1 83 ? 1.408 5.456 7.571 1.00 96.62 83 PHE A C 1
ATOM 672 O O . PHE A 1 83 ? 0.505 4.652 7.318 1.00 96.62 83 PHE A O 1
ATOM 679 N N . LEU A 1 84 ? 2.537 5.072 8.169 1.00 95.81 84 LEU A N 1
ATOM 680 C CA . LEU A 1 84 ? 2.767 3.695 8.60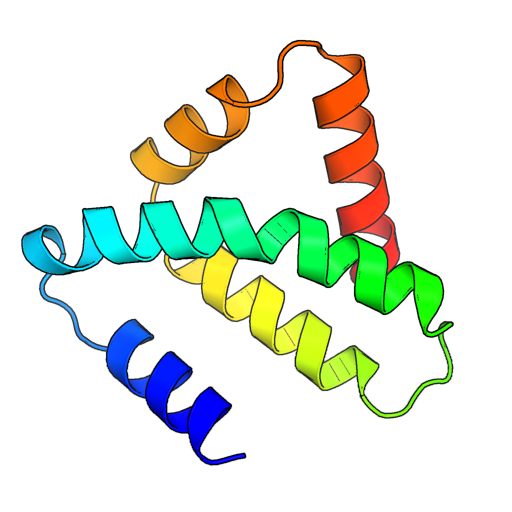3 1.00 95.81 84 LEU A CA 1
ATOM 681 C C . LEU A 1 84 ? 1.770 3.293 9.693 1.00 95.81 84 LEU A C 1
ATOM 683 O O . LEU A 1 84 ? 1.188 2.216 9.611 1.00 95.81 84 LEU A O 1
ATOM 687 N N . MET A 1 85 ? 1.509 4.163 10.669 1.00 96.00 85 MET A N 1
ATOM 688 C CA . MET A 1 85 ? 0.510 3.937 11.717 1.00 96.00 85 MET A CA 1
ATOM 689 C C . MET A 1 85 ? -0.900 3.786 11.140 1.00 96.00 85 MET A C 1
ATOM 691 O O . MET A 1 85 ? -1.612 2.852 11.511 1.00 96.00 85 MET A O 1
ATOM 695 N N . GLU A 1 86 ? -1.286 4.656 10.201 1.00 94.75 86 GLU A N 1
ATOM 696 C CA . GLU A 1 86 ? -2.552 4.549 9.472 1.00 94.75 86 GLU A CA 1
ATOM 697 C C . GLU A 1 86 ? -2.655 3.184 8.752 1.00 94.75 86 GLU A C 1
ATOM 699 O O . GLU A 1 86 ? -3.675 2.499 8.851 1.00 94.75 86 GLU A O 1
ATOM 704 N N . THR A 1 87 ? -1.570 2.745 8.102 1.00 92.69 87 THR A N 1
ATOM 705 C CA . THR A 1 87 ? -1.485 1.445 7.410 1.00 92.69 87 THR A CA 1
ATOM 706 C C . THR A 1 87 ? -1.594 0.272 8.388 1.00 92.69 87 THR A C 1
ATOM 708 O O . THR A 1 87 ? -2.336 -0.675 8.140 1.00 92.69 87 THR A O 1
ATOM 711 N N . PHE A 1 88 ? -0.908 0.327 9.533 1.00 91.50 88 PHE A N 1
ATOM 712 C CA . PHE A 1 88 ? -0.982 -0.719 10.555 1.00 91.50 88 PHE A CA 1
ATOM 713 C C . PHE A 1 88 ? -2.394 -0.886 11.111 1.00 91.50 88 PHE A C 1
ATOM 715 O O . PHE A 1 88 ? -2.810 -2.011 11.366 1.00 91.50 88 PHE A O 1
ATOM 722 N N . ILE A 1 89 ? -3.136 0.210 11.298 1.00 87.81 89 ILE A N 1
ATOM 723 C CA . ILE A 1 89 ? -4.524 0.164 11.779 1.00 87.81 89 ILE A CA 1
ATOM 724 C C . ILE A 1 89 ? -5.432 -0.569 10.789 1.00 87.81 89 ILE A C 1
ATOM 726 O O . ILE A 1 89 ? -6.341 -1.271 11.226 1.00 87.81 89 ILE A O 1
ATOM 730 N N . MET A 1 90 ? -5.188 -0.418 9.487 1.00 83.88 90 MET A N 1
ATOM 731 C CA . MET A 1 90 ? -5.981 -1.046 8.429 1.00 83.88 90 MET A CA 1
ATOM 732 C C . MET A 1 90 ? -5.815 -2.574 8.381 1.00 83.88 90 MET A C 1
ATOM 734 O O . MET A 1 90 ? -6.772 -3.272 8.062 1.00 83.88 90 MET A O 1
ATOM 738 N N . PHE A 1 91 ? -4.643 -3.100 8.754 1.00 78.88 91 PHE A N 1
ATOM 739 C CA . PHE A 1 91 ? -4.361 -4.543 8.782 1.00 78.88 91 PHE A CA 1
ATOM 740 C C . PHE A 1 91 ? -4.566 -5.208 10.159 1.00 78.88 91 PHE A C 1
ATOM 742 O O . PHE A 1 91 ? -4.207 -6.375 10.325 1.00 78.88 91 PHE A O 1
ATOM 749 N N . LYS A 1 92 ? -5.104 -4.485 11.151 1.00 72.69 92 LYS A N 1
ATOM 750 C CA . LYS A 1 92 ? -5.278 -4.959 12.535 1.00 72.69 92 LYS A CA 1
ATOM 751 C C . LYS A 1 92 ? -6.710 -5.365 12.854 1.00 72.69 92 LYS A C 1
ATOM 753 O O . LYS A 1 92 ? -6.877 -6.459 13.428 1.00 72.69 92 LYS A O 1
#

Mean predicted aligned error: 7.58 Å

Foldseek 3Di:
DVVVVVVLVLLPDPPLVVCVVVLLVCCLPQLQVLLVVLVVCDDVDPCLVVSVVVNVSSVVSDDPVSVVVNVVVDPDPVSVVVSVVSVVVSVD

Secondary structure (DSSP, 8-state):
-HHHHHHHHHHT---HHHHHHHHHHHHHHHHHHHHHHHHHH-TT-TTHHHHHHHHHHHHHH--HHHHHHHHHT-SSHHHHHHHHHHHHHHT-

Solvent-accessible surface area (backbone atoms only — not comparable to full-atom values): 5455 Å² total; per-residue (Å²): 109,67,69,58,50,54,50,55,54,63,74,66,58,89,47,69,80,76,41,48,66,56,52,50,53,48,49,69,65,38,55,66,52,51,34,54,48,50,65,69,65,39,94,84,40,89,60,49,66,58,51,48,52,50,51,52,55,54,59,71,70,52,49,72,70,48,52,54,54,56,60,68,69,42,93,42,73,64,60,46,51,50,52,50,50,41,47,54,61,70,78,105

Sequence (92 aa):
VELLNSILEVLSYQDVAFTYHHIQEIMVQLLRTVNRTVITMGRDHTLISHFVACMTAILNQMGDQHYSFYIETFQTSSELVDFLMETFIMFK

InterPro domains:
  IPR026791 Dedicator of cytokinesis [PTHR45653] (1-92)
  IPR056372 Dedicator of cytokinesis, TPR repeats region [PF23554] (2-92)